Protein AF-A0A7C3XNZ9-F1 (afdb_monomer_lite)

Radius of gyration: 18.31 Å; chains: 1; bounding box: 50×29×48 Å

Foldseek 3Di:
DPDPCVVVLVVVLLVLLVVLQVVLVVCPPPHVVVVLVVCVVVVVDDNVCSVVVSVVSSVVSNVVSVVSVDDPCVPPPVVVVVVVVD

Secondary structure (DSSP, 8-state):
---TTHHHHHHHHHHHHHHHHHHHHHHHSS-HHHHHHHHHHTTSS-TTTHHHHHHHHHHHHHHHHHHHH--SHIIIIIHHHHHH--

Sequence (86 aa):
MRNSNQPLIWILRFVVSVLFIFSAYAKLHPSVYAFEHLLVVQNITNECFAPILARCIIAVEFFLGIAFLQNHYFKKFILPATALML

pLDDT: mean 78.57, std 13.55, range [40.28, 92.06]

Structure (mmCIF, N/CA/C/O backbone):
data_AF-A0A7C3XNZ9-F1
#
_entry.id   AF-A0A7C3XNZ9-F1
#
loop_
_atom_site.group_PDB
_atom_site.id
_atom_site.type_symbol
_atom_site.label_atom_id
_atom_site.label_alt_id
_atom_site.label_comp_id
_atom_site.label_asym_id
_atom_site.label_entity_id
_atom_site.label_seq_id
_atom_site.pdbx_PDB_ins_code
_atom_site.Cartn_x
_atom_site.Cartn_y
_atom_site.Cartn_z
_atom_site.occupancy
_atom_site.B_iso_or_equiv
_atom_site.auth_seq_id
_atom_site.auth_comp_id
_atom_site.auth_asym_id
_atom_site.auth_atom_id
_atom_site.pdbx_PDB_model_num
ATOM 1 N N . MET A 1 1 ? -13.432 -9.930 29.542 1.00 40.28 1 MET A N 1
ATOM 2 C CA . MET A 1 1 ? -12.233 -9.220 30.043 1.00 40.28 1 MET A CA 1
ATOM 3 C C . MET A 1 1 ? -12.034 -7.954 29.215 1.00 40.28 1 MET A C 1
ATOM 5 O O . MET A 1 1 ? -11.695 -8.051 28.042 1.00 40.28 1 MET A O 1
ATOM 9 N N . ARG A 1 2 ? -12.352 -6.773 29.765 1.00 44.22 2 ARG A N 1
ATOM 10 C CA . ARG A 1 2 ? -12.247 -5.486 29.055 1.00 44.22 2 ARG A CA 1
ATOM 11 C C . ARG A 1 2 ? -10.779 -5.053 29.052 1.00 44.22 2 ARG A C 1
ATOM 13 O O . ARG A 1 2 ? -10.298 -4.500 30.030 1.00 44.22 2 ARG A O 1
ATOM 20 N N . ASN A 1 3 ? -10.054 -5.403 27.993 1.00 54.50 3 ASN A N 1
ATOM 21 C CA . ASN A 1 3 ? -8.634 -5.090 27.858 1.00 54.50 3 ASN A CA 1
ATOM 22 C C . ASN A 1 3 ? -8.449 -3.558 27.772 1.00 54.50 3 ASN A C 1
ATOM 24 O O . ASN A 1 3 ? -8.929 -2.921 26.840 1.00 54.50 3 ASN A O 1
ATOM 28 N N . SER A 1 4 ? -7.766 -2.963 28.751 1.00 59.59 4 SER A N 1
ATOM 29 C CA . SER A 1 4 ? -7.450 -1.525 28.806 1.00 59.59 4 SER A CA 1
ATOM 30 C C . SER A 1 4 ? -6.560 -1.053 27.641 1.00 59.59 4 SER A C 1
ATOM 32 O O . SER A 1 4 ? -6.451 0.142 27.390 1.00 59.59 4 SER A O 1
ATOM 34 N N . ASN A 1 5 ? -5.957 -1.984 26.893 1.00 59.56 5 ASN A N 1
ATOM 35 C CA . ASN A 1 5 ? -5.045 -1.708 25.779 1.00 59.56 5 ASN A CA 1
ATOM 36 C C . ASN A 1 5 ? -5.745 -1.671 24.408 1.00 59.56 5 ASN A C 1
ATOM 38 O O . ASN A 1 5 ? -5.090 -1.479 23.387 1.00 59.56 5 ASN A O 1
ATOM 42 N N . GLN A 1 6 ? -7.070 -1.851 24.359 1.00 69.94 6 GLN A N 1
ATOM 43 C CA . GLN A 1 6 ? -7.865 -1.735 23.128 1.00 69.94 6 GLN A CA 1
ATOM 44 C C . GLN A 1 6 ? -7.656 -0.407 22.370 1.00 69.94 6 GLN A C 1
ATOM 46 O O . GLN A 1 6 ? -7.460 -0.477 21.156 1.00 69.94 6 GLN A O 1
ATOM 51 N N . PRO A 1 7 ? -7.629 0.781 23.018 1.00 77.38 7 PRO A N 1
ATOM 52 C CA . PRO A 1 7 ? -7.357 2.030 22.302 1.00 77.38 7 PRO A CA 1
ATOM 53 C C . PRO A 1 7 ? -5.931 2.088 21.741 1.00 77.38 7 PRO A C 1
ATOM 55 O O . PRO A 1 7 ? -5.730 2.579 20.635 1.00 77.38 7 PRO A O 1
ATOM 58 N N . LEU A 1 8 ? -4.949 1.529 22.455 1.00 78.81 8 LEU A N 1
ATOM 59 C CA . LEU A 1 8 ? -3.544 1.524 22.039 1.00 78.81 8 LEU A CA 1
ATOM 60 C C . LEU A 1 8 ? -3.342 0.638 20.799 1.00 78.81 8 LEU A C 1
ATOM 62 O O . LEU A 1 8 ? -2.729 1.056 19.821 1.00 78.81 8 LEU A O 1
ATOM 66 N N . ILE A 1 9 ? -3.952 -0.551 20.795 1.00 80.50 9 ILE A N 1
ATOM 67 C CA . ILE A 1 9 ? -3.959 -1.460 19.639 1.00 80.50 9 ILE A CA 1
ATOM 68 C C . ILE A 1 9 ? -4.666 -0.811 18.439 1.00 80.50 9 ILE A C 1
ATOM 70 O O . ILE A 1 9 ? -4.231 -0.977 17.301 1.00 80.50 9 ILE A O 1
ATOM 74 N N . TRP A 1 10 ? -5.744 -0.060 18.674 1.00 81.56 10 TRP A N 1
ATOM 75 C CA . TRP A 1 10 ? -6.476 0.632 17.614 1.00 81.56 10 TRP A CA 1
ATOM 76 C C . TRP A 1 10 ? -5.653 1.763 16.978 1.00 81.56 10 TRP A C 1
ATOM 78 O O . TRP A 1 10 ? -5.568 1.834 15.753 1.00 81.56 10 TRP A O 1
ATOM 88 N N . ILE A 1 11 ? -4.973 2.575 17.795 1.00 86.12 11 ILE A N 1
ATOM 89 C CA . ILE A 1 11 ? -4.065 3.637 17.330 1.00 86.12 11 ILE A CA 1
ATOM 90 C C . ILE A 1 11 ? -2.897 3.044 16.541 1.00 86.12 11 ILE A C 1
ATOM 92 O O . ILE A 1 11 ? -2.628 3.487 15.427 1.00 86.12 11 ILE A O 1
ATOM 96 N N . LEU A 1 12 ? -2.233 2.011 17.071 1.00 84.88 12 LEU A N 1
ATOM 97 C CA . LEU A 1 12 ? -1.098 1.383 16.393 1.00 84.88 12 LEU A CA 1
ATOM 98 C C . LEU A 1 12 ? -1.506 0.818 15.026 1.00 84.88 12 LEU A C 1
ATOM 100 O O . LEU A 1 12 ? -0.784 0.987 14.049 1.00 84.88 12 LEU A O 1
ATOM 104 N N . ARG A 1 13 ? -2.692 0.209 14.922 1.00 80.44 13 ARG A N 1
ATOM 105 C CA . ARG A 1 13 ? -3.230 -0.274 13.642 1.00 80.44 13 ARG A CA 1
ATOM 106 C C . ARG A 1 13 ? -3.485 0.849 12.646 1.00 80.44 13 ARG A C 1
ATOM 108 O O . ARG A 1 13 ? -3.173 0.679 11.471 1.00 80.44 13 ARG A O 1
ATOM 115 N N . PHE A 1 14 ? -4.049 1.966 13.101 1.00 86.19 14 PHE A N 1
ATOM 116 C CA . PHE A 1 14 ? -4.274 3.125 12.243 1.00 86.19 14 PHE A CA 1
ATOM 117 C C . PHE A 1 14 ? -2.946 3.669 11.705 1.00 86.19 14 PHE A C 1
ATOM 119 O O . PHE A 1 14 ? -2.806 3.862 10.502 1.00 86.19 14 PHE A O 1
ATOM 126 N N . VAL A 1 15 ? -1.943 3.808 12.577 1.00 89.00 15 VAL A N 1
ATOM 127 C CA . VAL A 1 15 ? -0.590 4.238 12.195 1.00 89.00 15 VAL A CA 1
ATOM 128 C C . VAL A 1 15 ? 0.032 3.278 11.181 1.00 89.00 15 VAL A C 1
ATOM 130 O O . VAL A 1 15 ? 0.528 3.728 10.154 1.00 89.00 15 VAL A O 1
ATOM 133 N N . VAL A 1 16 ? -0.038 1.964 11.416 1.00 88.38 16 VAL A N 1
ATOM 134 C CA . VAL A 1 16 ? 0.504 0.953 10.491 1.00 88.3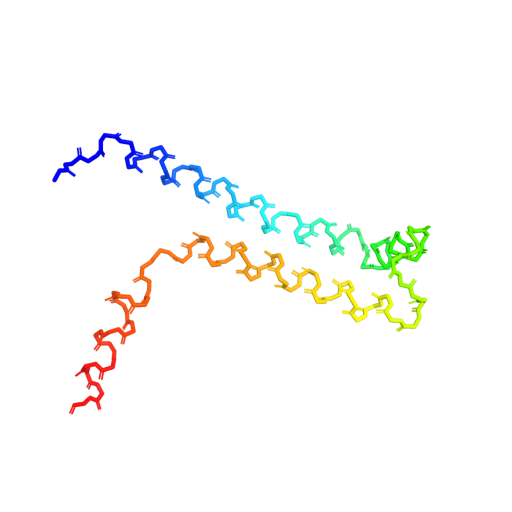8 16 VAL A CA 1
ATOM 135 C C . VAL A 1 16 ? -0.213 0.993 9.138 1.00 88.38 16 VAL A C 1
ATOM 137 O O . VAL A 1 16 ? 0.443 0.978 8.102 1.00 88.38 16 VAL A O 1
ATOM 140 N N . SER A 1 17 ? -1.544 1.096 9.122 1.00 89.31 17 SER A N 1
ATOM 141 C CA . SER A 1 17 ? -2.325 1.196 7.883 1.00 89.31 17 SER A CA 1
ATOM 142 C C . SER A 1 17 ? -1.939 2.431 7.065 1.00 89.31 17 SER A C 1
ATOM 144 O O . SER A 1 17 ? -1.616 2.308 5.882 1.00 89.31 17 SER A O 1
ATOM 146 N N . VAL A 1 18 ? -1.890 3.605 7.704 1.00 90.94 18 VAL A N 1
ATOM 147 C CA . VAL A 1 18 ? -1.473 4.854 7.055 1.00 90.94 18 VAL A CA 1
ATOM 148 C C . VAL A 1 18 ? -0.034 4.754 6.549 1.00 90.94 18 VAL A C 1
ATOM 150 O O . VAL A 1 18 ? 0.234 5.180 5.430 1.00 90.94 18 VAL A O 1
ATOM 153 N N . LEU A 1 19 ? 0.875 4.145 7.316 1.00 91.88 19 LEU A N 1
ATOM 154 C CA . LEU A 1 19 ? 2.269 3.952 6.915 1.00 91.88 19 LEU A CA 1
ATOM 155 C C . LEU A 1 19 ? 2.390 3.097 5.645 1.00 91.88 19 LEU A C 1
ATOM 157 O O . LEU A 1 19 ? 3.134 3.462 4.738 1.00 91.88 19 LEU A O 1
ATOM 161 N N . PHE A 1 20 ? 1.645 1.993 5.549 1.00 91.81 20 PHE A N 1
ATOM 162 C CA . PHE A 1 20 ? 1.649 1.129 4.361 1.00 91.81 20 PHE A CA 1
ATOM 163 C C . PHE A 1 20 ? 1.062 1.827 3.128 1.00 91.81 20 PHE A C 1
ATOM 165 O O . PHE A 1 20 ? 1.648 1.756 2.049 1.00 91.81 20 PHE A O 1
ATOM 172 N N . ILE A 1 21 ? -0.051 2.551 3.287 1.00 89.75 21 ILE A N 1
ATOM 173 C CA . ILE A 1 21 ? -0.664 3.319 2.190 1.00 89.75 21 ILE A CA 1
ATOM 174 C C . ILE A 1 21 ? 0.281 4.434 1.726 1.00 89.75 21 ILE A C 1
ATOM 176 O O . ILE A 1 21 ? 0.486 4.616 0.526 1.00 89.75 21 ILE A O 1
ATOM 180 N N . PHE A 1 22 ? 0.894 5.154 2.668 1.00 92.06 22 PHE A N 1
ATOM 181 C CA . PHE A 1 22 ? 1.856 6.208 2.368 1.00 92.06 22 PHE A CA 1
ATOM 182 C C . PHE A 1 22 ? 3.117 5.656 1.690 1.00 92.06 22 PHE A C 1
ATOM 184 O O . PHE A 1 22 ? 3.585 6.245 0.722 1.00 92.06 22 PHE A O 1
A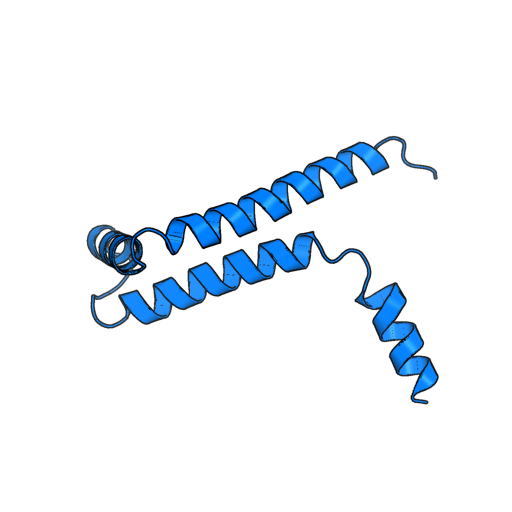TOM 191 N N . SER A 1 23 ? 3.629 4.502 2.131 1.00 89.88 23 SER A N 1
ATOM 192 C CA . SER A 1 23 ? 4.759 3.805 1.495 1.00 89.88 23 SER A CA 1
ATOM 193 C C . SER A 1 23 ? 4.448 3.424 0.046 1.00 89.88 23 SER A C 1
ATOM 195 O O . SER A 1 23 ? 5.240 3.704 -0.856 1.00 89.88 23 SER A O 1
ATOM 197 N N . ALA A 1 24 ? 3.270 2.844 -0.202 1.00 88.94 24 ALA A N 1
ATOM 198 C CA . ALA A 1 24 ? 2.840 2.490 -1.551 1.00 88.94 24 ALA A CA 1
ATOM 199 C C . ALA A 1 24 ? 2.699 3.732 -2.448 1.00 88.94 24 ALA A C 1
ATOM 201 O O . ALA A 1 24 ? 3.150 3.727 -3.592 1.00 88.94 24 ALA A O 1
ATOM 202 N N . TYR A 1 25 ? 2.135 4.821 -1.915 1.00 89.62 25 TYR A N 1
ATOM 203 C CA . TYR A 1 25 ? 2.042 6.099 -2.623 1.00 89.62 25 TYR A CA 1
ATOM 204 C C . TYR A 1 25 ? 3.423 6.696 -2.930 1.00 89.62 25 TYR A C 1
ATOM 206 O O . TYR A 1 25 ? 3.670 7.151 -4.045 1.00 89.62 25 TYR A O 1
ATOM 214 N N . ALA A 1 26 ? 4.353 6.641 -1.976 1.00 89.06 26 ALA A N 1
ATOM 215 C CA . ALA A 1 26 ? 5.716 7.125 -2.158 1.00 89.06 26 ALA A CA 1
ATOM 216 C C . ALA A 1 26 ? 6.473 6.342 -3.241 1.00 89.06 26 ALA A C 1
ATOM 218 O O . ALA A 1 26 ? 7.258 6.926 -3.974 1.00 89.06 26 ALA A O 1
ATOM 219 N N . LYS A 1 27 ? 6.205 5.043 -3.407 1.00 85.75 27 LY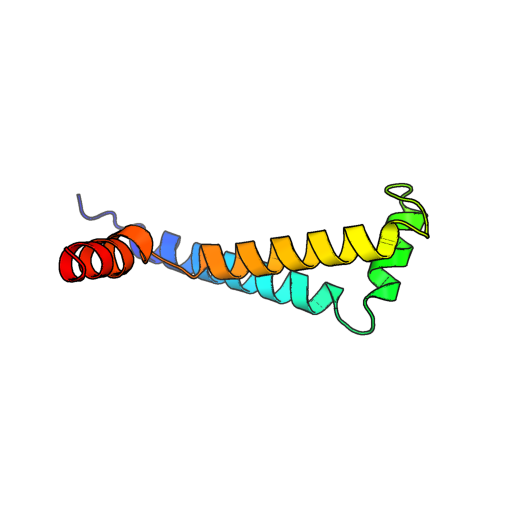S A N 1
ATOM 220 C CA . LYS A 1 27 ? 6.788 4.235 -4.496 1.00 85.75 27 LYS A CA 1
ATOM 221 C C . LYS A 1 27 ? 6.196 4.534 -5.874 1.00 85.75 27 LYS A C 1
ATOM 223 O O . LYS A 1 27 ? 6.813 4.204 -6.883 1.00 85.75 27 LYS A O 1
ATOM 228 N N . LEU A 1 28 ? 5.018 5.159 -5.929 1.00 84.94 28 LEU A N 1
ATOM 229 C CA . LEU A 1 28 ? 4.402 5.621 -7.175 1.00 84.94 28 LEU A CA 1
ATOM 230 C C . LEU A 1 28 ? 4.925 6.999 -7.615 1.00 84.94 28 LEU A C 1
ATOM 232 O O . LEU A 1 28 ? 4.867 7.313 -8.803 1.00 84.94 28 LEU A O 1
ATOM 236 N N . HIS A 1 29 ? 5.426 7.820 -6.686 1.00 79.75 29 HIS A N 1
ATOM 237 C CA . HIS A 1 29 ? 5.781 9.219 -6.935 1.00 79.75 29 HIS A CA 1
ATOM 238 C C . HIS A 1 29 ? 7.302 9.455 -6.849 1.00 79.75 29 HIS A C 1
ATOM 240 O O . HIS A 1 29 ? 7.917 9.017 -5.881 1.00 79.75 29 HIS A O 1
ATOM 246 N N . PRO A 1 30 ? 7.947 10.183 -7.788 1.00 70.44 30 PRO A N 1
ATOM 247 C CA . PRO A 1 30 ? 7.391 10.889 -8.951 1.00 70.44 30 PRO A CA 1
ATOM 248 C C . PRO A 1 30 ? 7.162 9.999 -10.185 1.00 70.44 30 PRO A C 1
ATOM 250 O O . PRO A 1 30 ? 6.407 10.377 -11.076 1.00 70.44 30 PRO A O 1
ATOM 253 N N . SER A 1 31 ? 7.795 8.824 -10.252 1.00 74.12 31 SER A N 1
ATOM 254 C CA . SER A 1 31 ? 7.547 7.822 -11.293 1.00 74.12 31 SER A CA 1
ATOM 255 C C . SER A 1 31 ? 7.878 6.421 -10.778 1.00 74.12 31 SER A C 1
ATOM 257 O O . SER A 1 31 ? 8.861 6.238 -10.062 1.00 74.12 31 SER A O 1
ATOM 259 N N . VAL A 1 32 ? 7.093 5.421 -11.190 1.00 80.94 32 VAL A N 1
ATOM 260 C CA . VAL A 1 32 ? 7.318 4.001 -10.843 1.00 80.94 32 VAL A CA 1
ATOM 261 C C . VAL A 1 32 ? 8.692 3.512 -11.324 1.00 80.94 32 VAL A C 1
ATOM 263 O O . VAL A 1 32 ? 9.313 2.666 -10.687 1.00 80.94 32 VAL A O 1
ATOM 266 N N . TYR A 1 33 ? 9.210 4.124 -12.392 1.00 81.56 33 TYR A N 1
ATOM 267 C CA . TYR A 1 33 ? 10.517 3.820 -12.969 1.00 81.56 33 TYR A CA 1
ATOM 268 C C . TYR A 1 33 ? 11.675 3.987 -11.975 1.00 81.56 33 TYR A C 1
ATOM 270 O O . TYR A 1 33 ? 12.621 3.206 -11.991 1.00 81.56 33 TYR A O 1
ATOM 278 N N . ALA A 1 34 ? 11.593 4.963 -11.063 1.00 84.56 34 ALA A N 1
ATOM 279 C CA . ALA A 1 34 ? 12.617 5.141 -10.036 1.00 84.56 34 ALA A CA 1
ATOM 280 C C . ALA A 1 34 ? 12.706 3.911 -9.118 1.00 84.56 34 ALA A C 1
ATOM 282 O O . ALA A 1 34 ? 13.799 3.463 -8.785 1.00 84.56 34 ALA A O 1
ATOM 283 N N . PHE A 1 35 ? 11.563 3.330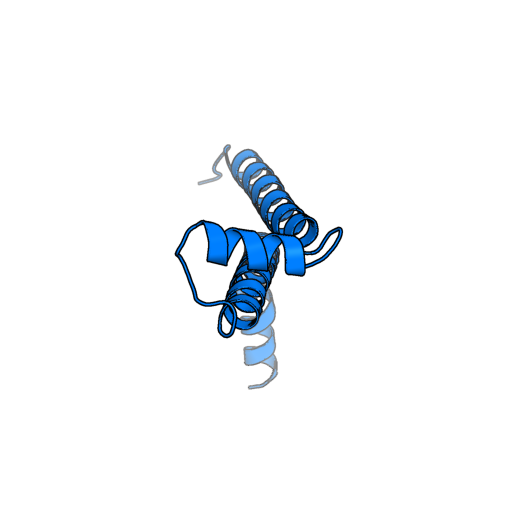 -8.749 1.00 85.25 35 PHE A N 1
ATOM 284 C CA . PHE A 1 35 ? 11.517 2.122 -7.932 1.00 85.25 35 PHE A CA 1
ATOM 285 C C . PHE A 1 35 ? 11.952 0.878 -8.717 1.00 85.25 35 PHE A C 1
ATOM 287 O O . PHE A 1 35 ? 12.703 0.057 -8.197 1.00 85.25 35 PHE A O 1
ATOM 294 N N . GLU A 1 36 ? 11.548 0.764 -9.983 1.00 85.81 36 GLU A N 1
ATOM 295 C CA . GLU A 1 36 ? 11.983 -0.313 -10.882 1.00 85.81 36 GLU A CA 1
ATOM 296 C C . GLU A 1 36 ? 13.509 -0.332 -11.046 1.00 85.81 36 GLU A C 1
ATOM 298 O O . GLU A 1 36 ? 14.131 -1.381 -10.880 1.00 85.81 36 GLU A O 1
ATOM 303 N N . HIS A 1 37 ? 14.126 0.828 -11.281 1.00 84.62 37 HIS A N 1
ATOM 304 C CA . HIS A 1 37 ? 15.575 0.935 -11.435 1.00 84.62 37 HIS A CA 1
ATOM 305 C C . HIS A 1 37 ? 16.325 0.571 -10.146 1.00 84.62 37 HIS A C 1
ATOM 307 O O . HIS A 1 37 ? 17.349 -0.107 -10.198 1.00 84.62 37 HIS A O 1
ATOM 313 N N . LEU A 1 38 ? 15.790 0.934 -8.973 1.00 86.31 38 LEU A N 1
ATOM 314 C CA . LEU A 1 38 ? 16.354 0.511 -7.686 1.00 86.31 38 LEU A CA 1
ATOM 315 C C . LEU A 1 38 ? 16.354 -1.019 -7.535 1.00 86.31 38 LEU A C 1
ATOM 317 O O . LEU A 1 38 ? 17.332 -1.576 -7.044 1.00 86.31 38 LEU A O 1
ATOM 321 N N . LEU A 1 39 ? 15.305 -1.714 -7.993 1.00 87.12 39 LEU A N 1
ATOM 322 C CA . LEU A 1 39 ? 15.252 -3.182 -7.954 1.00 87.12 39 LEU A CA 1
ATOM 323 C C . LEU A 1 39 ? 16.323 -3.827 -8.847 1.00 87.12 39 LEU A C 1
ATOM 325 O O . LEU A 1 39 ? 16.879 -4.866 -8.482 1.00 87.12 39 LEU A O 1
ATOM 329 N N . VAL A 1 40 ? 16.622 -3.213 -9.994 1.00 87.38 40 VAL A N 1
ATOM 330 C CA . VAL A 1 40 ? 17.659 -3.692 -10.919 1.00 87.38 40 VAL A CA 1
ATOM 331 C C . VAL A 1 40 ? 19.057 -3.425 -10.366 1.00 87.38 40 VAL A C 1
ATOM 333 O O . VAL A 1 40 ? 19.880 -4.338 -10.320 1.00 87.38 40 VAL A O 1
ATOM 336 N N . VAL A 1 41 ? 19.322 -2.209 -9.878 1.00 89.25 41 VAL A N 1
ATOM 337 C CA . VAL A 1 41 ? 20.620 -1.839 -9.280 1.00 89.25 41 VAL A CA 1
ATOM 338 C C . VAL A 1 41 ? 20.936 -2.712 -8.064 1.00 89.25 41 VAL A C 1
ATOM 340 O O . VAL A 1 41 ? 22.086 -3.091 -7.850 1.00 89.25 41 VAL A O 1
ATOM 343 N N . GLN A 1 42 ? 19.913 -3.098 -7.300 1.00 88.44 42 GLN A N 1
ATOM 344 C CA . GLN A 1 42 ? 20.056 -3.984 -6.148 1.00 88.44 42 GLN A CA 1
ATOM 345 C C . GLN A 1 42 ? 20.162 -5.476 -6.519 1.00 88.44 42 GLN A C 1
ATOM 347 O O . GLN A 1 42 ? 20.214 -6.324 -5.630 1.00 88.44 42 GLN A O 1
ATOM 352 N N . ASN A 1 43 ? 20.210 -5.805 -7.816 1.00 84.06 43 ASN A N 1
ATOM 353 C CA . ASN A 1 43 ? 20.314 -7.166 -8.349 1.00 84.06 43 ASN A CA 1
ATOM 354 C C . ASN A 1 43 ? 19.160 -8.098 -7.920 1.00 84.06 43 ASN A C 1
ATOM 356 O O . ASN A 1 43 ? 19.311 -9.316 -7.869 1.00 84.06 43 ASN A O 1
ATOM 360 N N . ILE A 1 44 ? 17.990 -7.531 -7.601 1.00 83.31 44 ILE A N 1
ATOM 361 C CA . ILE A 1 44 ? 16.798 -8.308 -7.232 1.00 83.31 44 ILE A CA 1
ATOM 362 C C . ILE A 1 44 ? 16.140 -8.882 -8.489 1.00 83.31 44 ILE A C 1
ATOM 364 O O . ILE A 1 44 ? 15.566 -9.971 -8.455 1.00 83.31 44 ILE A O 1
ATOM 368 N N . THR A 1 45 ? 16.183 -8.147 -9.605 1.00 83.19 45 THR A N 1
ATOM 369 C CA . THR A 1 45 ? 15.513 -8.568 -10.834 1.00 83.19 45 THR A CA 1
ATOM 370 C C . THR A 1 45 ? 16.129 -7.963 -12.096 1.00 83.19 45 THR A C 1
ATOM 372 O O . THR A 1 45 ? 16.921 -7.029 -12.029 1.00 83.19 45 THR A O 1
ATOM 375 N N . ASN A 1 46 ? 15.756 -8.511 -13.254 1.00 85.06 46 ASN A N 1
ATOM 376 C CA . ASN A 1 46 ? 16.165 -8.007 -14.566 1.00 85.06 46 ASN A CA 1
ATOM 377 C C . ASN A 1 46 ? 15.258 -6.859 -15.028 1.00 85.06 46 ASN A C 1
ATOM 379 O O . ASN A 1 46 ? 14.071 -6.851 -14.714 1.00 85.06 46 ASN A O 1
ATOM 383 N N . GLU A 1 47 ? 15.775 -5.972 -15.878 1.00 80.88 47 GLU A N 1
ATOM 384 C CA . GLU A 1 47 ? 15.055 -4.817 -16.453 1.00 80.88 47 GLU A CA 1
ATOM 385 C C . GLU A 1 47 ? 13.685 -5.194 -17.060 1.00 80.88 47 GLU A C 1
ATOM 387 O O . GLU A 1 47 ? 12.720 -4.442 -16.966 1.00 80.88 47 GLU A O 1
ATOM 392 N N . CYS A 1 48 ? 13.562 -6.401 -17.628 1.00 84.19 48 CYS A N 1
ATOM 393 C CA . CYS A 1 48 ? 12.310 -6.901 -18.208 1.00 84.19 48 CYS A CA 1
ATOM 394 C C . CYS A 1 48 ? 11.258 -7.304 -17.152 1.00 84.19 48 CYS A C 1
ATOM 396 O O . CYS A 1 48 ? 10.059 -7.126 -17.365 1.00 84.19 48 CYS A O 1
ATOM 398 N N . PHE A 1 49 ? 11.690 -7.819 -15.996 1.00 85.88 49 PHE A N 1
ATOM 399 C CA . PHE A 1 49 ? 10.803 -8.254 -14.907 1.00 85.88 49 PHE A CA 1
ATOM 400 C C . PHE A 1 49 ? 10.578 -7.174 -13.840 1.00 85.88 49 PHE A C 1
ATOM 402 O O . PHE A 1 49 ? 9.589 -7.241 -13.107 1.00 85.88 49 PHE A O 1
ATOM 409 N N . ALA A 1 50 ? 11.443 -6.157 -13.792 1.00 86.19 50 ALA A N 1
ATOM 410 C CA . ALA A 1 50 ? 11.360 -5.008 -12.895 1.00 86.19 50 ALA A CA 1
ATOM 411 C C . ALA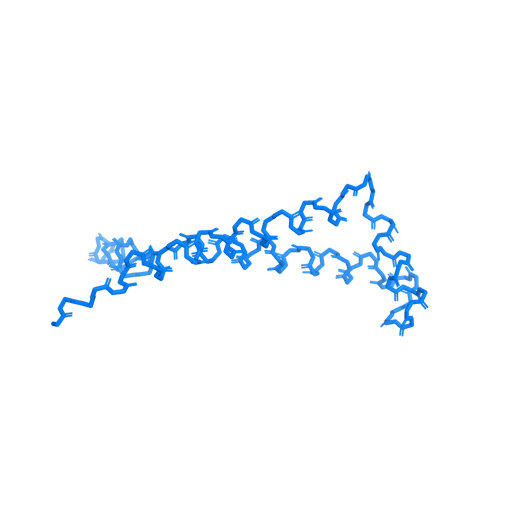 A 1 50 ? 9.973 -4.352 -12.834 1.00 86.19 50 ALA A C 1
ATOM 413 O O . ALA A 1 50 ? 9.450 -4.229 -11.722 1.00 86.19 50 ALA A O 1
ATOM 414 N N . PRO A 1 51 ? 9.306 -4.024 -13.959 1.00 86.44 51 PRO A N 1
ATOM 415 C CA . PRO A 1 51 ? 7.996 -3.379 -13.902 1.00 86.44 51 PRO A CA 1
ATOM 416 C C . PRO A 1 51 ? 6.896 -4.276 -13.332 1.00 86.44 51 PRO A C 1
ATOM 418 O O . PRO A 1 51 ? 5.976 -3.800 -12.666 1.00 86.44 51 PRO A 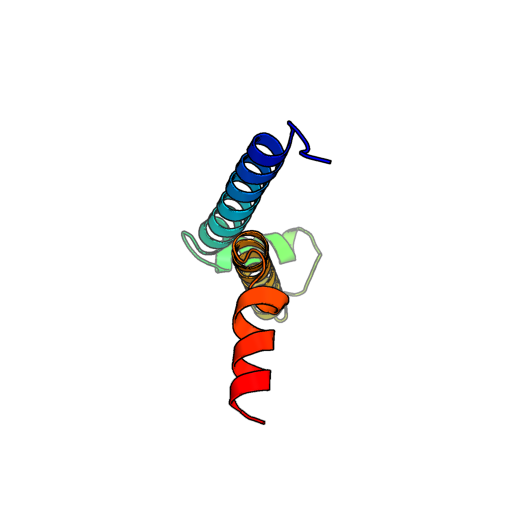O 1
ATOM 421 N N . ILE A 1 52 ? 6.978 -5.587 -13.564 1.00 89.12 52 ILE A N 1
ATOM 422 C CA . ILE A 1 52 ? 5.989 -6.548 -13.061 1.00 89.12 52 ILE A CA 1
ATOM 423 C C . ILE A 1 52 ? 6.145 -6.690 -11.546 1.00 89.12 52 ILE A C 1
ATOM 425 O O . ILE A 1 52 ? 5.170 -6.561 -10.804 1.00 89.12 52 ILE A O 1
ATOM 429 N N . LEU A 1 53 ? 7.380 -6.885 -11.081 1.00 88.75 53 LEU A N 1
ATOM 430 C CA . LEU A 1 53 ? 7.695 -7.026 -9.661 1.00 88.75 53 LEU A CA 1
ATOM 431 C C . LEU A 1 53 ? 7.375 -5.750 -8.876 1.00 88.75 53 LEU A C 1
ATOM 433 O O . LEU A 1 53 ? 6.747 -5.828 -7.821 1.00 88.75 53 LEU A O 1
ATOM 437 N N . ALA A 1 54 ? 7.729 -4.580 -9.414 1.00 89.31 54 ALA A N 1
ATOM 438 C CA . ALA A 1 54 ? 7.416 -3.290 -8.810 1.00 89.31 54 ALA A CA 1
ATOM 439 C C . ALA A 1 54 ? 5.909 -3.119 -8.579 1.00 89.31 54 ALA A C 1
ATOM 441 O O . ALA A 1 54 ? 5.478 -2.803 -7.469 1.00 89.31 54 ALA A O 1
ATOM 442 N N . ARG A 1 55 ? 5.089 -3.403 -9.598 1.00 89.12 55 ARG A N 1
ATOM 443 C CA . ARG A 1 55 ? 3.624 -3.315 -9.495 1.00 89.12 55 ARG A CA 1
ATOM 444 C C . ARG A 1 55 ? 3.050 -4.326 -8.508 1.00 89.12 55 ARG A C 1
ATOM 446 O O . ARG A 1 55 ? 2.141 -3.971 -7.762 1.00 89.12 55 ARG A O 1
ATOM 453 N N . CYS A 1 56 ? 3.583 -5.549 -8.458 1.00 91.00 56 CYS A N 1
ATOM 454 C CA . CYS A 1 56 ? 3.181 -6.541 -7.459 1.00 91.00 56 CYS A CA 1
ATOM 455 C C . CYS A 1 56 ? 3.480 -6.067 -6.031 1.00 91.00 56 CYS A C 1
ATOM 457 O O . CYS A 1 56 ? 2.610 -6.170 -5.171 1.00 91.00 56 CYS A O 1
ATOM 459 N N . ILE A 1 57 ? 4.668 -5.511 -5.779 1.00 90.56 57 ILE A N 1
ATOM 460 C CA . ILE A 1 57 ? 5.053 -4.999 -4.455 1.00 90.56 57 ILE A CA 1
ATOM 461 C C . ILE A 1 57 ? 4.132 -3.848 -4.036 1.00 90.56 57 ILE A C 1
ATOM 463 O O . ILE A 1 57 ? 3.560 -3.886 -2.948 1.00 90.56 57 ILE A O 1
ATOM 467 N N . ILE A 1 58 ? 3.913 -2.877 -4.927 1.00 89.94 58 ILE A N 1
ATOM 468 C CA . ILE A 1 58 ? 3.030 -1.735 -4.663 1.00 89.94 58 ILE A CA 1
ATOM 469 C C . ILE A 1 58 ? 1.596 -2.213 -4.391 1.00 89.94 58 ILE A C 1
ATOM 471 O O . ILE A 1 58 ? 0.965 -1.753 -3.440 1.00 89.94 58 ILE A O 1
ATOM 475 N N . ALA A 1 59 ? 1.087 -3.168 -5.177 1.00 91.00 59 ALA A N 1
ATOM 476 C CA . ALA A 1 59 ? -0.242 -3.740 -4.974 1.00 91.00 59 ALA A CA 1
ATOM 477 C C . ALA A 1 59 ? -0.365 -4.452 -3.618 1.00 91.00 59 ALA A C 1
ATOM 479 O O . ALA A 1 59 ? -1.371 -4.279 -2.930 1.00 91.00 59 ALA A O 1
ATOM 480 N N . VAL A 1 60 ? 0.657 -5.208 -3.205 1.00 90.44 60 VAL A N 1
ATOM 481 C CA . VAL A 1 60 ? 0.688 -5.881 -1.897 1.00 90.44 60 VAL A CA 1
ATOM 482 C C . VAL A 1 60 ? 0.721 -4.869 -0.755 1.00 90.44 60 VAL A C 1
ATOM 484 O O . VAL A 1 60 ? -0.004 -5.038 0.223 1.00 90.44 60 VAL A O 1
ATOM 487 N N . GLU A 1 61 ? 1.503 -3.796 -0.864 1.00 90.56 61 GLU A N 1
ATOM 488 C CA . GLU A 1 61 ? 1.543 -2.751 0.165 1.00 90.56 61 GLU A CA 1
ATOM 489 C C . GLU A 1 61 ? 0.216 -2.005 0.291 1.00 90.56 61 GLU A C 1
ATOM 491 O O . GLU A 1 61 ? -0.256 -1.770 1.405 1.00 90.56 61 GLU A O 1
ATOM 496 N N . PHE A 1 62 ? -0.425 -1.693 -0.837 1.00 89.50 62 PHE A N 1
ATOM 497 C CA . PHE A 1 62 ? -1.744 -1.065 -0.843 1.00 89.50 62 PHE A CA 1
ATOM 498 C C . PHE A 1 62 ? -2.807 -2.001 -0.252 1.00 89.50 62 PHE A C 1
ATOM 500 O O . PHE A 1 62 ? -3.619 -1.589 0.579 1.00 89.50 62 PHE A O 1
ATOM 507 N N . PHE A 1 63 ? -2.762 -3.285 -0.625 1.00 90.00 63 PHE A N 1
ATOM 508 C CA . PHE A 1 63 ? -3.640 -4.320 -0.088 1.00 90.00 63 PHE A CA 1
ATOM 509 C C . PHE A 1 63 ? -3.469 -4.476 1.424 1.00 90.00 63 PHE A C 1
ATOM 511 O O . PHE A 1 63 ? -4.462 -4.476 2.145 1.00 90.00 63 PHE A O 1
ATOM 518 N N . LEU A 1 64 ? -2.232 -4.550 1.923 1.00 87.94 64 LEU A N 1
ATOM 519 C CA . LEU A 1 64 ? -1.952 -4.632 3.357 1.00 87.94 64 LEU A CA 1
ATOM 520 C C . LEU A 1 64 ? -2.430 -3.379 4.093 1.00 87.94 64 LEU A C 1
ATOM 522 O O . LEU A 1 64 ? -3.077 -3.499 5.132 1.00 87.94 64 LEU A O 1
ATOM 526 N N . GLY A 1 65 ? -2.185 -2.190 3.539 1.00 88.25 65 GLY A N 1
ATOM 527 C CA . GLY A 1 65 ? -2.676 -0.928 4.089 1.00 88.25 65 GLY A CA 1
ATOM 528 C C . GLY A 1 65 ? -4.193 -0.928 4.291 1.00 88.25 65 GLY A C 1
ATOM 529 O O . GLY A 1 65 ? -4.675 -0.618 5.385 1.00 88.25 65 GLY A O 1
ATOM 530 N N . ILE A 1 66 ? -4.946 -1.362 3.278 1.00 86.75 66 ILE A N 1
ATOM 531 C CA . ILE A 1 66 ? -6.410 -1.493 3.342 1.00 86.75 66 ILE A CA 1
ATOM 532 C C . ILE A 1 66 ? -6.835 -2.635 4.278 1.00 86.75 66 ILE A C 1
ATOM 534 O O . ILE A 1 66 ? -7.770 -2.469 5.062 1.00 86.75 66 ILE A O 1
ATOM 538 N N . ALA A 1 67 ? -6.148 -3.777 4.254 1.00 84.94 67 ALA A N 1
ATOM 539 C CA . ALA A 1 67 ? -6.461 -4.928 5.099 1.00 84.94 67 ALA A CA 1
ATOM 540 C C . ALA A 1 67 ? -6.294 -4.606 6.593 1.00 84.94 67 ALA A C 1
ATOM 542 O O . ALA A 1 67 ? -7.124 -5.006 7.411 1.00 84.94 67 ALA A O 1
ATOM 543 N N . PHE A 1 68 ? -5.273 -3.825 6.962 1.00 82.38 68 PHE A N 1
ATOM 544 C CA . PHE A 1 68 ? -5.100 -3.351 8.337 1.00 82.38 68 PHE A CA 1
ATOM 545 C C . PHE A 1 68 ? -6.222 -2.393 8.772 1.00 82.38 68 PHE A C 1
ATOM 547 O O . PHE A 1 68 ? -6.635 -2.442 9.943 1.00 82.38 68 PHE A O 1
ATOM 554 N N . LEU A 1 69 ? -6.749 -1.584 7.839 1.00 80.06 69 LEU A N 1
ATOM 555 C CA . LEU A 1 69 ? -7.883 -0.677 8.051 1.00 80.06 69 LEU A CA 1
ATOM 556 C C . LEU A 1 69 ? -9.216 -1.431 8.187 1.00 80.06 69 LEU A C 1
ATOM 558 O O . LEU A 1 69 ? -10.062 -1.058 9.004 1.00 80.06 69 LEU A O 1
ATOM 562 N N . GLN A 1 70 ? -9.404 -2.516 7.430 1.00 70.50 70 GLN A N 1
ATOM 563 C CA . GLN A 1 70 ? -10.597 -3.360 7.491 1.00 70.50 70 GLN A CA 1
ATOM 564 C C . GLN A 1 70 ? -10.651 -4.159 8.801 1.00 70.50 70 GLN A C 1
ATOM 566 O O . GLN A 1 70 ? -10.268 -5.322 8.900 1.00 70.50 70 GLN A O 1
ATOM 571 N N . ASN A 1 71 ? -11.205 -3.550 9.848 1.00 64.38 71 ASN A N 1
ATOM 572 C CA . ASN A 1 71 ? -11.578 -4.282 11.047 1.00 64.38 71 ASN A CA 1
ATOM 573 C C . ASN A 1 71 ? -12.893 -5.044 10.821 1.00 64.38 71 ASN A C 1
ATOM 575 O O . ASN A 1 71 ? -13.938 -4.442 10.593 1.00 64.38 71 ASN A O 1
ATOM 579 N N . HIS A 1 72 ? -12.861 -6.366 10.995 1.00 56.16 72 HIS A N 1
ATOM 580 C CA . HIS A 1 72 ? -14.054 -7.173 11.273 1.00 56.16 72 HIS A CA 1
ATOM 581 C C . HIS A 1 72 ? -15.125 -7.291 10.162 1.00 56.16 72 HIS A C 1
ATOM 583 O O . HIS A 1 72 ? -16.217 -7.782 10.450 1.00 56.16 72 HIS A O 1
ATOM 589 N N . TYR A 1 73 ? -14.849 -6.932 8.901 1.00 52.41 73 TYR A N 1
ATOM 590 C CA . TYR A 1 73 ? -15.831 -7.084 7.808 1.00 52.41 73 TYR A CA 1
ATOM 591 C C . TYR A 1 73 ? -16.237 -8.545 7.554 1.00 52.41 73 TYR A C 1
ATOM 593 O O . TYR A 1 73 ? -17.410 -8.815 7.304 1.00 52.41 73 TYR A O 1
ATOM 601 N N . PHE A 1 74 ? -15.323 -9.505 7.733 1.00 50.88 74 PHE A N 1
ATOM 602 C CA . PHE A 1 74 ? -15.656 -10.931 7.622 1.00 50.88 74 PHE A CA 1
ATOM 603 C C . PHE A 1 74 ? -16.727 -11.380 8.624 1.00 50.88 74 PHE A C 1
ATOM 605 O O . PHE A 1 74 ? -17.661 -12.086 8.256 1.00 50.88 74 PHE A O 1
ATOM 612 N N . LYS A 1 75 ? -16.653 -10.921 9.879 1.00 47.56 75 LYS A N 1
ATOM 613 C CA . LYS A 1 75 ? -17.612 -11.326 10.918 1.00 47.56 75 LYS A CA 1
ATOM 614 C C . LYS A 1 75 ? -18.866 -10.458 10.988 1.00 47.56 75 LYS A C 1
ATOM 616 O O . LYS A 1 75 ? -19.907 -10.945 11.409 1.00 47.56 75 LYS A O 1
ATOM 621 N N . LYS A 1 76 ? -18.768 -9.181 10.609 1.00 53.06 76 LYS A N 1
ATOM 622 C CA . LYS A 1 76 ? -19.837 -8.189 10.796 1.00 53.06 76 LYS A CA 1
ATOM 623 C C . LYS A 1 76 ? -20.603 -7.846 9.517 1.00 53.06 76 LYS A C 1
ATOM 625 O O . LYS A 1 76 ? -21.711 -7.342 9.624 1.00 53.06 76 LYS A O 1
ATOM 630 N N . PHE A 1 77 ? -20.036 -8.097 8.337 1.00 55.62 77 PHE A N 1
ATOM 631 C CA . PHE A 1 77 ? -20.674 -7.792 7.052 1.00 55.62 77 PHE A CA 1
ATOM 632 C C . PHE A 1 77 ? -20.888 -9.055 6.218 1.00 55.62 77 PHE A C 1
ATOM 634 O O . PHE A 1 77 ? -21.999 -9.315 5.780 1.00 55.62 77 PHE A O 1
ATOM 641 N N . ILE A 1 78 ? -19.858 -9.893 6.081 1.00 57.03 78 ILE A N 1
ATOM 642 C CA . ILE A 1 78 ? -19.917 -11.089 5.229 1.00 57.03 78 ILE A CA 1
ATOM 643 C C . ILE A 1 78 ? -20.808 -12.175 5.848 1.00 57.03 78 ILE A C 1
ATOM 645 O O . ILE A 1 78 ? -21.630 -12.754 5.147 1.00 57.03 78 ILE A O 1
ATOM 649 N N . LEU A 1 79 ? -20.722 -12.406 7.162 1.00 58.69 79 LEU A N 1
ATOM 650 C CA . LEU A 1 79 ? -21.596 -13.345 7.881 1.00 58.69 79 LEU A CA 1
ATOM 651 C C . LEU A 1 79 ? -23.098 -12.988 7.807 1.00 58.69 79 LEU A C 1
ATOM 653 O O . LEU A 1 79 ? -23.870 -13.860 7.415 1.00 58.69 79 LEU A O 1
ATOM 657 N N . PRO A 1 80 ? -23.546 -11.750 8.107 1.00 58.84 80 PRO A N 1
ATOM 658 C CA . PRO A 1 80 ? -24.954 -11.391 7.932 1.00 58.84 80 PRO A CA 1
ATOM 659 C C . PRO A 1 80 ? -25.373 -11.288 6.462 1.00 58.84 80 PRO A C 1
ATOM 661 O O . PRO A 1 80 ? -26.500 -11.647 6.156 1.00 58.84 80 PRO A O 1
ATOM 664 N N . ALA A 1 81 ? -24.498 -10.867 5.541 1.00 65.19 81 ALA A N 1
ATOM 665 C CA . ALA A 1 81 ? -24.823 -10.849 4.111 1.00 65.19 81 ALA A CA 1
ATOM 666 C C . ALA A 1 81 ? -25.012 -12.264 3.538 1.00 65.19 81 ALA A C 1
ATOM 668 O O . ALA A 1 81 ? -25.921 -12.481 2.746 1.00 65.19 81 ALA A O 1
ATOM 669 N N . THR A 1 82 ? -24.202 -13.234 3.977 1.00 66.25 82 THR A N 1
ATOM 670 C CA . THR A 1 82 ? -24.356 -14.647 3.584 1.00 66.25 82 THR A CA 1
ATOM 671 C C . THR A 1 82 ? -25.602 -15.262 4.224 1.00 66.25 82 THR A C 1
ATOM 673 O O . THR A 1 82 ? -26.313 -16.005 3.562 1.00 66.25 82 THR A O 1
ATOM 676 N N . ALA A 1 83 ? -25.910 -14.921 5.483 1.00 64.19 83 ALA A N 1
ATOM 677 C CA . ALA A 1 83 ? -27.126 -15.379 6.159 1.00 64.19 83 ALA A CA 1
ATOM 678 C C . ALA A 1 83 ? -28.416 -14.744 5.610 1.00 64.19 83 ALA A C 1
ATOM 680 O O . ALA A 1 83 ? -29.467 -15.350 5.721 1.00 64.19 83 ALA A O 1
ATOM 681 N N . LEU A 1 84 ? -28.353 -13.538 5.036 1.00 68.38 84 LEU A N 1
ATOM 682 C CA . LEU A 1 84 ? -29.481 -12.897 4.348 1.00 68.38 84 LEU A CA 1
ATOM 683 C C . LEU A 1 84 ? -29.744 -13.516 2.963 1.00 68.38 84 LEU A C 1
ATOM 685 O O . LEU A 1 84 ? -30.839 -13.388 2.427 1.00 68.38 84 LEU A O 1
ATOM 689 N N . MET A 1 85 ? -28.719 -14.122 2.358 1.00 60.56 85 MET A N 1
ATOM 690 C CA . MET A 1 85 ? -28.784 -14.724 1.024 1.00 60.56 85 MET A CA 1
ATOM 691 C C . MET A 1 85 ? -29.241 -16.197 1.050 1.00 60.56 85 MET A C 1
ATOM 693 O O . MET A 1 85 ? -29.512 -16.756 -0.013 1.00 60.56 85 MET A O 1
ATOM 697 N N . LEU A 1 86 ? -29.317 -16.812 2.239 1.00 57.50 86 LEU A N 1
ATOM 698 C CA . LEU A 1 86 ? -29.853 -18.155 2.489 1.00 57.50 86 LEU A CA 1
ATOM 699 C C . LEU A 1 86 ? -31.283 -18.064 3.033 1.00 57.50 86 LEU A C 1
ATOM 701 O O . LEU A 1 86 ? -32.130 -18.848 2.557 1.00 57.50 86 LEU A O 1
#